Protein AF-A0A9D5IHX2-F1 (afdb_monomer_lite)

Structure (mmCIF, N/CA/C/O backbone):
data_AF-A0A9D5IHX2-F1
#
_entry.id   AF-A0A9D5IHX2-F1
#
loop_
_atom_site.group_PDB
_atom_site.id
_atom_site.type_symbol
_atom_site.label_atom_id
_atom_site.label_alt_id
_atom_site.label_comp_id
_atom_site.label_asym_id
_atom_site.label_entity_id
_atom_site.label_seq_id
_atom_site.pdbx_PDB_ins_code
_atom_site.Cartn_x
_atom_site.Cartn_y
_atom_site.Cartn_z
_atom_site.occupancy
_atom_site.B_iso_or_equiv
_atom_site.auth_seq_id
_atom_site.auth_comp_id
_atom_site.auth_asym_id
_atom_site.auth_atom_id
_atom_site.pdbx_PDB_model_num
ATOM 1 N N . MET A 1 1 ? -24.139 -4.291 -5.526 1.00 70.06 1 MET A N 1
ATOM 2 C CA . MET A 1 1 ? -23.824 -3.235 -6.514 1.00 70.06 1 MET A CA 1
ATOM 3 C C . MET A 1 1 ? -22.334 -3.301 -6.828 1.00 70.06 1 MET A C 1
ATOM 5 O O . MET A 1 1 ? -21.598 -3.744 -5.953 1.00 70.06 1 MET A O 1
ATOM 9 N N . PRO A 1 2 ? -21.877 -2.986 -8.053 1.00 77.56 2 PRO A N 1
ATOM 10 C CA . PRO A 1 2 ? -20.443 -2.896 -8.328 1.00 77.56 2 PRO A CA 1
ATOM 11 C C . PRO A 1 2 ? -19.822 -1.757 -7.509 1.00 77.56 2 PRO A C 1
ATOM 13 O O . PRO A 1 2 ? -20.421 -0.692 -7.415 1.00 77.56 2 PRO A O 1
ATOM 16 N N . HIS A 1 3 ? -18.636 -1.985 -6.944 1.00 83.31 3 HIS A N 1
ATOM 17 C CA . HIS A 1 3 ? -17.827 -0.931 -6.330 1.00 83.31 3 HIS A CA 1
ATOM 18 C C . HIS A 1 3 ? -16.896 -0.354 -7.394 1.00 83.31 3 HIS A C 1
ATOM 20 O O . HIS A 1 3 ? -16.136 -1.106 -8.025 1.00 83.31 3 HIS A O 1
ATOM 26 N N . PHE A 1 4 ? -16.979 0.952 -7.635 1.00 87.00 4 PHE A N 1
ATOM 27 C CA . PHE A 1 4 ? -16.144 1.594 -8.638 1.00 87.00 4 PHE A CA 1
ATOM 28 C C . PHE A 1 4 ? -14.791 1.999 -8.055 1.00 87.00 4 PHE A C 1
ATOM 30 O O . PHE A 1 4 ? -14.657 2.239 -6.859 1.00 87.00 4 PHE A O 1
ATOM 37 N N . VAL A 1 5 ? -13.762 2.041 -8.902 1.00 84.50 5 VAL A N 1
ATOM 38 C CA . VAL A 1 5 ? -12.429 2.523 -8.497 1.00 84.50 5 VAL A CA 1
ATOM 39 C C . VAL A 1 5 ? -12.509 3.974 -8.038 1.00 84.50 5 VAL A C 1
ATOM 41 O O . VAL A 1 5 ? -11.835 4.358 -7.094 1.00 84.50 5 VAL A O 1
ATOM 44 N N . GLU A 1 6 ? -13.345 4.749 -8.717 1.00 85.06 6 GLU A N 1
ATOM 45 C CA . GLU A 1 6 ? -13.591 6.161 -8.470 1.00 85.06 6 GLU A CA 1
ATOM 46 C C . GLU A 1 6 ? -14.235 6.417 -7.092 1.00 85.06 6 GLU A C 1
ATOM 48 O O . GLU A 1 6 ? -14.006 7.472 -6.511 1.00 85.06 6 GLU A O 1
ATOM 53 N N . ASP A 1 7 ? -14.957 5.435 -6.540 1.00 84.56 7 ASP A N 1
ATOM 54 C CA . ASP A 1 7 ? -15.587 5.520 -5.214 1.00 84.56 7 ASP A CA 1
ATOM 55 C C . ASP A 1 7 ? -14.651 5.063 -4.082 1.00 84.56 7 ASP A C 1
ATOM 57 O O . ASP A 1 7 ? -14.957 5.249 -2.911 1.00 84.56 7 ASP A O 1
ATOM 61 N N . ALA A 1 8 ? -13.517 4.430 -4.406 1.00 81.12 8 ALA A N 1
ATOM 62 C CA . ALA A 1 8 ? -12.578 3.906 -3.411 1.00 81.12 8 ALA A CA 1
ATOM 63 C C . ALA A 1 8 ? -11.624 4.979 -2.846 1.00 81.12 8 ALA A C 1
ATOM 65 O O . ALA A 1 8 ? -10.736 4.645 -2.064 1.00 81.12 8 ALA A O 1
ATOM 66 N N . GLY A 1 9 ? -11.785 6.237 -3.273 1.00 86.38 9 GLY A N 1
ATOM 67 C CA . GLY A 1 9 ? -10.918 7.363 -2.935 1.00 86.38 9 GLY A CA 1
ATOM 68 C C . GLY A 1 9 ? -9.491 7.2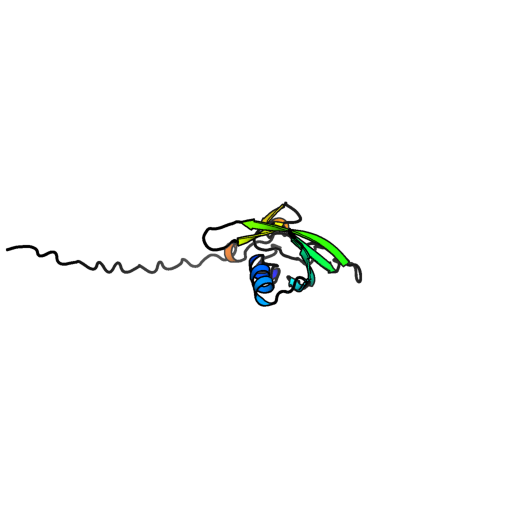30 -3.475 1.00 86.38 9 GLY A C 1
ATOM 69 O O . GLY A 1 9 ? -9.216 6.457 -4.402 1.00 86.38 9 GLY A O 1
ATOM 70 N N . ASP A 1 10 ? -8.578 8.024 -2.913 1.00 89.62 10 ASP A N 1
ATOM 71 C CA . ASP A 1 10 ? -7.197 8.084 -3.388 1.00 89.62 10 ASP A CA 1
ATOM 72 C C . ASP A 1 10 ? -6.427 6.806 -3.013 1.00 89.62 10 ASP A C 1
ATOM 74 O O . ASP A 1 10 ? -6.374 6.432 -1.839 1.00 89.62 10 ASP A O 1
ATOM 78 N N . PRO A 1 11 ? -5.811 6.103 -3.982 1.00 91.44 11 PRO A N 1
ATOM 79 C CA . PRO A 1 11 ? -5.038 4.910 -3.688 1.00 91.44 11 PRO A CA 1
ATOM 80 C C . PRO A 1 11 ? -3.633 5.240 -3.193 1.00 91.44 11 PRO A C 1
ATOM 82 O O . PRO A 1 11 ? -2.990 6.206 -3.612 1.00 91.44 11 PRO A O 1
ATOM 85 N N . LEU A 1 12 ? -3.062 4.298 -2.449 1.00 88.94 12 LEU A N 1
ATOM 86 C CA . LEU A 1 12 ? -1.644 4.289 -2.141 1.00 88.94 12 LEU A CA 1
ATOM 87 C C . LEU A 1 12 ? -0.832 3.906 -3.390 1.00 88.94 12 LEU A C 1
ATOM 89 O O . LEU A 1 12 ? -0.613 2.728 -3.698 1.00 88.94 12 LEU A O 1
ATOM 93 N N . SER A 1 13 ? -0.360 4.922 -4.106 1.00 88.88 13 SER A N 1
ATOM 94 C CA . SER A 1 13 ? 0.371 4.769 -5.367 1.00 88.88 13 SER A CA 1
ATOM 95 C C . SER A 1 13 ? 1.879 4.586 -5.141 1.00 88.88 13 SER A C 1
ATOM 97 O O . SER A 1 13 ? 2.518 5.351 -4.418 1.00 88.88 13 SER A O 1
ATOM 99 N N . ALA A 1 14 ? 2.513 3.627 -5.817 1.00 81.81 14 ALA A N 1
ATOM 100 C CA . ALA A 1 14 ? 3.959 3.386 -5.696 1.00 81.81 14 ALA A CA 1
ATOM 101 C C . ALA A 1 14 ? 4.797 4.565 -6.233 1.00 81.81 14 ALA A C 1
ATOM 103 O O . ALA A 1 14 ? 5.869 4.900 -5.710 1.00 81.81 14 ALA A O 1
ATOM 104 N N . GLY A 1 15 ? 4.277 5.251 -7.256 1.00 78.62 15 GLY A N 1
ATOM 105 C CA . GLY A 1 15 ? 4.861 6.484 -7.785 1.00 78.62 15 GLY A CA 1
ATOM 106 C C . GLY A 1 15 ? 4.825 7.657 -6.796 1.00 78.62 15 GLY A C 1
ATOM 107 O O . GLY A 1 15 ? 5.740 8.481 -6.801 1.00 78.62 15 GLY A O 1
ATOM 108 N N . TRP A 1 16 ? 3.823 7.717 -5.914 1.00 81.38 16 TRP A N 1
ATOM 109 C CA . TRP A 1 16 ? 3.716 8.752 -4.879 1.00 81.38 16 TRP A CA 1
ATOM 110 C C . TRP A 1 16 ? 4.833 8.613 -3.836 1.00 81.38 16 TRP A C 1
ATOM 112 O O . TRP A 1 16 ? 5.539 9.588 -3.563 1.00 81.38 16 TRP A O 1
ATOM 122 N N . LEU A 1 17 ? 5.095 7.388 -3.359 1.00 72.38 17 LEU A N 1
ATOM 123 C CA . LEU A 1 17 ? 6.147 7.135 -2.366 1.00 72.38 17 LEU A CA 1
ATOM 124 C C . LEU A 1 17 ? 7.520 7.540 -2.924 1.00 72.38 17 LEU A C 1
ATOM 126 O O . LEU A 1 17 ? 8.337 8.154 -2.239 1.00 72.38 17 LEU A O 1
ATOM 130 N N . SER A 1 18 ? 7.740 7.266 -4.213 1.00 67.75 18 SER A N 1
ATOM 131 C CA . SER A 1 18 ? 8.966 7.645 -4.919 1.00 67.75 18 SER A CA 1
ATOM 132 C C . SER A 1 18 ? 9.223 9.152 -4.899 1.00 67.75 18 SER A C 1
ATOM 134 O O . SER A 1 18 ? 10.364 9.562 -4.713 1.00 67.75 18 SER A O 1
ATOM 136 N N . ARG A 1 19 ? 8.181 9.979 -5.061 1.00 68.25 19 ARG A N 1
ATOM 137 C CA . ARG A 1 19 ? 8.312 11.444 -5.029 1.00 68.25 19 ARG A CA 1
ATOM 138 C C . ARG A 1 19 ? 8.560 11.959 -3.612 1.00 68.25 19 ARG A C 1
ATOM 140 O O . ARG A 1 19 ? 9.392 12.842 -3.431 1.00 68.25 19 ARG A O 1
ATOM 147 N N . ARG A 1 20 ? 7.879 11.396 -2.607 1.00 68.56 20 ARG A N 1
ATOM 148 C CA . ARG A 1 20 ? 7.996 11.846 -1.208 1.00 68.56 20 ARG A CA 1
ATOM 149 C C . ARG A 1 20 ? 9.356 11.530 -0.590 1.00 68.56 20 ARG A C 1
ATOM 151 O O . ARG A 1 20 ? 9.946 12.414 0.029 1.00 68.56 20 ARG A O 1
ATOM 158 N N . ILE A 1 21 ? 9.876 10.318 -0.798 1.00 68.62 21 ILE A N 1
ATOM 159 C CA . ILE A 1 21 ? 11.202 9.928 -0.287 1.00 68.62 21 ILE A CA 1
ATOM 160 C C . ILE A 1 21 ? 12.285 10.825 -0.891 1.00 68.62 21 ILE A C 1
ATOM 162 O O . ILE A 1 21 ? 13.118 11.358 -0.164 1.00 68.62 21 ILE A O 1
ATOM 166 N N . SER A 1 22 ? 12.249 11.029 -2.212 1.00 62.91 22 SER A N 1
ATOM 167 C CA . SER A 1 22 ? 13.264 11.817 -2.917 1.00 62.91 22 SER A CA 1
ATOM 168 C C . SER A 1 22 ? 13.236 13.309 -2.584 1.00 62.91 22 SER A C 1
ATOM 170 O O . SER A 1 22 ? 14.255 13.968 -2.757 1.00 62.91 22 SER A O 1
ATOM 172 N N . PHE A 1 23 ? 12.100 13.848 -2.131 1.00 59.34 23 PHE A N 1
ATOM 173 C CA . PHE A 1 23 ? 11.953 15.287 -1.908 1.00 59.34 23 PHE A CA 1
ATOM 174 C C . PHE A 1 23 ? 12.085 15.705 -0.436 1.00 59.34 23 PHE A C 1
ATOM 176 O O . PHE A 1 23 ? 12.588 16.788 -0.161 1.00 59.34 23 PHE A O 1
ATOM 183 N N . ILE A 1 24 ? 11.654 14.868 0.517 1.00 67.31 24 ILE A N 1
ATOM 184 C CA . ILE A 1 24 ? 11.531 15.265 1.936 1.00 67.31 24 ILE A CA 1
ATOM 185 C C . ILE A 1 24 ? 12.434 14.421 2.855 1.00 67.31 24 ILE A C 1
ATOM 187 O O . ILE A 1 24 ? 12.500 14.688 4.050 1.00 67.31 24 ILE A O 1
ATOM 191 N N . TRP A 1 25 ? 13.137 13.405 2.330 1.00 73.69 25 TRP A N 1
ATOM 192 C CA . TRP A 1 25 ? 14.001 12.502 3.115 1.00 73.69 25 TRP A CA 1
ATOM 193 C C . TRP A 1 25 ? 13.297 11.871 4.333 1.00 73.69 25 TRP A C 1
ATOM 195 O O . TRP A 1 25 ? 13.927 11.536 5.335 1.00 73.69 25 TRP A O 1
ATOM 205 N N . ARG A 1 26 ? 11.968 11.718 4.269 1.00 79.50 26 ARG A N 1
ATOM 206 C CA . ARG A 1 26 ? 11.171 11.106 5.336 1.00 79.50 26 ARG A CA 1
ATOM 207 C C . ARG A 1 26 ? 11.025 9.611 5.102 1.00 79.50 26 ARG A C 1
ATOM 209 O O . ARG A 1 26 ? 10.584 9.185 4.036 1.00 79.50 26 ARG A O 1
ATOM 216 N N . ASN A 1 27 ? 11.319 8.844 6.146 1.00 87.38 27 ASN A N 1
ATOM 217 C CA . ASN A 1 27 ? 11.151 7.392 6.170 1.00 87.38 27 ASN A CA 1
ATOM 218 C C . ASN A 1 27 ? 9.864 6.965 6.886 1.00 87.38 27 ASN A C 1
ATOM 220 O O . ASN A 1 27 ? 9.654 5.777 7.083 1.00 87.38 27 ASN A O 1
ATOM 224 N N . ASN A 1 28 ? 9.014 7.900 7.301 1.00 91.44 28 ASN A N 1
ATOM 225 C CA . ASN A 1 28 ? 7.699 7.627 7.868 1.00 91.44 28 ASN A CA 1
ATOM 226 C C . ASN A 1 28 ? 6.755 8.812 7.631 1.00 91.44 28 ASN A C 1
ATOM 228 O O . ASN A 1 28 ? 7.184 9.897 7.218 1.00 91.44 28 ASN A O 1
ATOM 232 N N . GLY A 1 29 ? 5.471 8.590 7.879 1.00 91.12 29 GLY A N 1
ATOM 233 C CA . GLY A 1 29 ? 4.453 9.625 7.853 1.00 91.12 29 GLY A CA 1
ATOM 234 C C . GLY A 1 29 ? 3.053 9.046 7.966 1.00 91.12 29 GLY A C 1
ATOM 235 O O . GLY A 1 29 ? 2.874 7.852 8.172 1.00 91.12 29 GLY A O 1
ATOM 236 N N . ILE A 1 30 ? 2.068 9.915 7.785 1.00 91.31 30 ILE A N 1
ATOM 237 C CA . ILE A 1 30 ? 0.655 9.557 7.683 1.00 91.31 30 ILE A CA 1
ATOM 238 C C . ILE A 1 30 ? 0.204 9.937 6.271 1.00 91.31 30 ILE A C 1
ATOM 240 O O . ILE A 1 30 ? 0.691 10.925 5.709 1.00 91.31 30 ILE A O 1
ATOM 244 N N . GLU A 1 31 ? -0.641 9.115 5.660 1.00 90.00 31 GLU A N 1
ATOM 245 C CA . GLU A 1 31 ? -1.273 9.413 4.377 1.00 90.00 31 GLU A CA 1
ATOM 246 C C . GLU A 1 31 ? -2.725 8.948 4.370 1.00 90.00 31 GLU A C 1
ATOM 248 O O . GLU A 1 31 ? -3.028 7.858 4.849 1.00 90.00 31 GLU A O 1
ATOM 253 N N . ALA A 1 32 ? -3.606 9.759 3.788 1.00 89.75 32 ALA A N 1
ATOM 254 C CA . ALA A 1 32 ? -4.973 9.351 3.513 1.00 89.75 32 ALA A CA 1
ATOM 255 C C . ALA A 1 32 ? -4.998 8.342 2.353 1.00 89.75 32 ALA A C 1
ATOM 257 O O . ALA A 1 32 ? -4.448 8.604 1.281 1.00 89.75 32 ALA A O 1
ATOM 258 N N . VAL A 1 33 ? -5.629 7.188 2.564 1.00 88.94 33 VAL A N 1
ATOM 259 C CA . VAL A 1 33 ? -5.876 6.186 1.524 1.00 88.94 33 VAL A CA 1
ATOM 260 C C . VAL A 1 33 ? -7.347 5.803 1.561 1.00 88.94 33 VAL A C 1
ATOM 262 O O . VAL A 1 33 ? -7.814 5.184 2.517 1.00 88.94 33 VAL A O 1
ATOM 265 N N . GLY A 1 34 ? -8.084 6.164 0.514 1.00 87.44 34 GLY A N 1
ATOM 266 C CA . GLY A 1 34 ? -9.541 6.164 0.577 1.00 87.44 34 GLY A CA 1
ATOM 267 C C . GLY A 1 34 ? -10.038 7.223 1.564 1.00 87.44 34 GLY A C 1
ATOM 268 O O . GLY A 1 34 ? -9.710 8.399 1.423 1.00 87.44 34 GLY A O 1
ATOM 269 N N . GLU A 1 35 ? -10.809 6.794 2.560 1.00 85.81 35 GLU A N 1
ATOM 270 C CA . GLU A 1 35 ? -11.333 7.647 3.642 1.00 85.81 35 GLU A CA 1
ATOM 271 C C . GLU A 1 35 ? -10.534 7.513 4.951 1.00 85.81 35 GLU A C 1
ATOM 273 O O . GLU A 1 35 ? -10.837 8.181 5.934 1.00 85.81 35 GLU A O 1
ATOM 278 N N . GLU A 1 36 ? -9.511 6.657 4.968 1.00 87.44 36 GLU A N 1
ATOM 279 C CA . GLU A 1 36 ? -8.781 6.284 6.179 1.00 87.44 36 GLU A CA 1
ATOM 280 C C . GLU A 1 36 ? -7.382 6.897 6.205 1.00 87.44 36 GLU A C 1
ATOM 282 O O . GLU A 1 36 ? -6.684 6.956 5.188 1.00 87.44 36 GLU A O 1
ATOM 287 N N . GLU A 1 37 ? -6.932 7.294 7.394 1.00 90.19 37 GLU A N 1
ATOM 288 C CA . GLU A 1 37 ? -5.546 7.691 7.616 1.00 90.19 37 GLU A CA 1
ATOM 289 C C . GLU A 1 37 ? -4.681 6.470 7.919 1.00 90.19 37 GLU A C 1
ATOM 291 O O . GLU A 1 37 ? -4.950 5.668 8.815 1.00 90.19 37 GLU A O 1
ATOM 296 N N . VAL A 1 38 ? -3.601 6.348 7.159 1.00 91.12 38 VAL A N 1
ATOM 297 C CA . VAL A 1 38 ? -2.673 5.235 7.245 1.00 91.12 38 VAL A CA 1
ATOM 298 C C . VAL A 1 38 ? -1.309 5.763 7.658 1.00 91.12 38 VAL A C 1
ATOM 300 O O . VAL A 1 38 ? -0.662 6.512 6.921 1.00 91.12 38 VAL A O 1
ATOM 303 N N . GLU A 1 39 ? -0.839 5.341 8.828 1.00 94.38 39 GLU A N 1
ATOM 304 C CA . GLU A 1 39 ? 0.545 5.558 9.225 1.00 94.38 39 GLU A CA 1
ATOM 305 C C . GLU A 1 39 ? 1.438 4.570 8.476 1.00 94.38 39 GLU A C 1
ATOM 307 O O . GLU A 1 39 ? 1.146 3.376 8.345 1.00 94.38 39 GLU A O 1
ATOM 312 N N . TRP A 1 40 ? 2.557 5.066 7.971 1.00 94.31 40 TRP A N 1
ATOM 313 C CA . TRP A 1 40 ? 3.505 4.267 7.230 1.00 94.31 40 TRP A CA 1
ATOM 314 C C . TRP A 1 40 ? 4.935 4.531 7.673 1.00 94.31 40 TRP A C 1
ATOM 316 O O . TRP A 1 40 ? 5.315 5.627 8.076 1.00 94.31 40 TRP A O 1
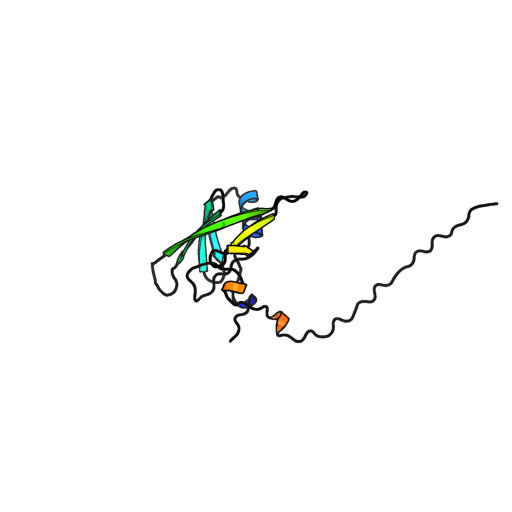ATOM 326 N N . THR A 1 41 ? 5.763 3.498 7.566 1.00 94.19 41 THR A N 1
ATOM 327 C CA . THR A 1 41 ? 7.208 3.571 7.774 1.00 94.19 41 THR A CA 1
ATOM 328 C C . THR A 1 41 ? 7.904 2.788 6.673 1.00 94.19 41 THR A C 1
ATOM 330 O O . THR A 1 41 ? 7.621 1.611 6.446 1.00 94.19 41 THR A O 1
ATOM 333 N N . LEU A 1 42 ? 8.813 3.447 5.969 1.00 90.94 42 LEU A N 1
ATOM 334 C CA . LEU A 1 42 ? 9.654 2.864 4.943 1.00 90.94 42 LEU A CA 1
ATOM 335 C C . LEU A 1 42 ? 10.620 1.852 5.566 1.00 90.94 42 LEU A C 1
ATOM 337 O O . LEU A 1 42 ? 11.294 2.128 6.556 1.00 90.94 42 LEU A O 1
ATOM 341 N N . LEU A 1 43 ? 10.695 0.683 4.946 1.00 90.44 43 LEU A N 1
ATOM 342 C CA . LEU A 1 43 ? 11.651 -0.372 5.246 1.00 90.44 43 LEU A CA 1
ATOM 343 C C . LEU A 1 43 ? 12.574 -0.561 4.037 1.00 90.44 43 LEU A C 1
ATOM 345 O O . LEU A 1 43 ? 12.297 -0.061 2.948 1.00 90.44 43 LEU A O 1
ATOM 349 N N . GLU A 1 44 ? 13.634 -1.351 4.198 1.00 86.94 44 GLU A N 1
ATOM 350 C CA . GLU A 1 44 ? 14.585 -1.646 3.116 1.00 86.94 44 GLU A CA 1
ATOM 351 C C . GLU A 1 44 ? 13.896 -2.184 1.845 1.00 86.94 44 GLU A C 1
ATOM 353 O O . GLU A 1 44 ? 14.161 -1.721 0.739 1.00 86.94 44 GLU A O 1
ATOM 358 N N . ASN A 1 45 ? 12.953 -3.119 2.012 1.00 88.81 45 ASN A N 1
ATOM 359 C CA . ASN A 1 45 ? 12.303 -3.845 0.912 1.00 88.81 45 ASN A CA 1
ATOM 360 C C . ASN A 1 45 ? 10.784 -3.631 0.850 1.00 88.81 45 ASN A C 1
ATOM 362 O O . ASN A 1 45 ? 10.040 -4.449 0.299 1.00 88.81 45 ASN A O 1
ATOM 366 N N . GLY A 1 46 ? 10.282 -2.559 1.459 1.00 91.69 46 GLY A N 1
ATOM 367 C CA . GLY A 1 46 ? 8.846 -2.378 1.584 1.00 91.69 46 GLY A CA 1
ATOM 368 C C . GLY A 1 46 ? 8.445 -1.230 2.478 1.00 91.69 46 GLY A C 1
ATOM 369 O O . GLY A 1 46 ? 9.215 -0.316 2.744 1.00 91.69 46 GLY A O 1
ATOM 370 N N . MET A 1 47 ? 7.214 -1.305 2.950 1.00 93.19 47 MET A N 1
ATOM 371 C CA . MET A 1 47 ? 6.633 -0.322 3.839 1.00 93.19 47 MET A CA 1
ATOM 372 C C . MET A 1 47 ? 5.826 -1.041 4.907 1.00 93.19 47 MET A C 1
ATOM 374 O O . MET A 1 47 ? 5.025 -1.925 4.599 1.00 93.19 47 MET A O 1
ATOM 378 N N . ARG A 1 48 ? 6.056 -0.684 6.164 1.00 95.69 48 ARG A N 1
ATOM 379 C CA . ARG A 1 48 ? 5.164 -1.034 7.261 1.00 95.69 48 ARG A CA 1
ATOM 380 C C . ARG A 1 48 ? 3.993 -0.070 7.238 1.00 95.69 48 ARG A C 1
ATOM 382 O O . ARG A 1 48 ? 4.206 1.127 7.087 1.00 95.69 48 ARG A O 1
ATOM 389 N N . VAL A 1 49 ? 2.800 -0.613 7.381 1.00 95.44 49 VAL A N 1
ATOM 390 C CA . VAL A 1 49 ? 1.546 0.120 7.441 1.00 95.44 49 VAL A CA 1
ATOM 391 C C . VAL A 1 49 ? 0.880 -0.180 8.771 1.00 95.44 49 VAL A C 1
ATOM 393 O O . VAL A 1 49 ? 0.809 -1.351 9.152 1.00 95.44 49 VAL A O 1
ATOM 396 N N . THR A 1 50 ? 0.392 0.867 9.425 1.00 95.00 50 THR A N 1
ATOM 397 C CA . THR A 1 50 ? -0.461 0.820 10.609 1.00 95.00 50 THR A CA 1
ATOM 398 C C . THR A 1 50 ? -1.724 1.618 10.308 1.00 95.00 50 THR A C 1
ATOM 400 O O . THR A 1 50 ? -1.651 2.758 9.855 1.00 95.00 50 THR A O 1
ATOM 403 N N . GLN A 1 51 ? -2.885 1.014 10.526 1.00 92.06 51 GLN A N 1
ATOM 404 C CA . GLN A 1 51 ? -4.184 1.644 10.287 1.00 92.06 51 GLN A CA 1
ATOM 405 C C . GLN A 1 51 ? -5.213 1.143 11.306 1.00 92.06 51 GLN A C 1
ATOM 407 O O . GLN A 1 51 ? -5.010 0.061 11.869 1.00 92.06 51 GLN A O 1
ATOM 412 N N . PRO A 1 52 ? -6.317 1.871 11.533 1.00 88.94 52 PRO A N 1
ATOM 413 C CA . PRO A 1 52 ? -7.438 1.366 12.314 1.00 88.94 52 PRO A CA 1
ATOM 414 C C . PRO A 1 52 ? -7.966 0.039 11.758 1.00 88.94 52 PRO A C 1
ATOM 416 O O . PRO A 1 52 ? -7.973 -0.197 10.546 1.00 88.94 52 PRO A O 1
ATOM 419 N N . GLN A 1 53 ? -8.393 -0.841 12.658 1.00 88.19 53 GLN A N 1
ATOM 420 C CA . GLN A 1 53 ? -9.093 -2.061 12.290 1.00 88.19 53 GLN A CA 1
ATOM 421 C C . GLN A 1 53 ? -10.554 -1.741 11.973 1.00 88.19 53 GLN A C 1
ATOM 423 O O . GLN A 1 53 ? -11.246 -1.069 12.742 1.00 88.19 53 GLN A O 1
ATOM 428 N N . PHE A 1 54 ? -11.045 -2.259 10.854 1.00 83.81 54 PHE A N 1
ATOM 429 C CA . PHE A 1 54 ? -12.427 -2.096 10.453 1.00 83.81 54 PHE A CA 1
ATOM 430 C C . PHE A 1 54 ? -13.374 -2.705 11.492 1.00 83.81 54 PHE A C 1
ATOM 432 O O . PHE A 1 54 ? -13.192 -3.823 11.979 1.00 83.81 54 PHE A O 1
ATOM 439 N N . GLY A 1 55 ? -14.415 -1.945 11.835 1.00 82.62 55 GLY A N 1
ATOM 440 C CA . GLY A 1 55 ? -15.451 -2.373 12.771 1.00 82.62 55 GLY A CA 1
ATOM 441 C C . GLY A 1 55 ? -14.992 -2.506 14.227 1.00 82.62 55 GLY A C 1
ATOM 442 O O . GLY A 1 55 ? -15.786 -2.953 15.054 1.00 82.62 55 GLY A O 1
ATOM 443 N N . GLN A 1 56 ? -13.751 -2.130 14.566 1.00 82.62 56 GLN A N 1
ATOM 444 C CA . GLN A 1 56 ? -13.219 -2.228 15.927 1.00 82.62 56 GLN A CA 1
ATOM 445 C C . GLN A 1 56 ? -12.534 -0.930 16.358 1.00 82.62 56 GLN A C 1
ATOM 447 O O . GLN A 1 56 ? -11.366 -0.676 16.070 1.00 82.62 56 GLN A O 1
ATOM 452 N N . THR A 1 57 ? -13.266 -0.104 17.106 1.00 84.06 57 THR A N 1
ATOM 453 C CA . THR A 1 57 ? -12.749 1.161 17.637 1.00 84.06 57 THR A CA 1
ATOM 454 C C . THR A 1 57 ? -11.553 0.924 18.561 1.00 84.06 57 THR A C 1
ATOM 456 O O . THR A 1 57 ? -11.639 0.165 19.525 1.00 84.06 57 THR A O 1
ATOM 459 N N . GLY A 1 58 ? -10.439 1.604 18.282 1.00 84.50 58 GLY A N 1
ATOM 460 C CA . GLY A 1 58 ? -9.232 1.575 19.112 1.00 84.50 58 GLY A CA 1
ATOM 461 C C . GLY A 1 58 ? -8.288 0.397 18.857 1.00 84.50 58 GLY A C 1
ATOM 462 O O . GLY A 1 58 ? -7.198 0.386 19.425 1.00 84.50 58 GLY A O 1
ATOM 463 N N . GLN A 1 59 ? -8.651 -0.562 17.996 1.00 90.38 59 GLN A N 1
ATOM 464 C CA . GLN A 1 59 ? -7.699 -1.563 17.510 1.00 90.38 59 GLN A CA 1
ATOM 465 C C . GLN A 1 59 ? -7.034 -1.086 16.223 1.00 90.38 59 GLN A C 1
ATOM 467 O O . GLN A 1 59 ? -7.665 -0.461 15.372 1.00 90.38 59 GLN A O 1
ATOM 472 N N . VAL A 1 60 ? -5.743 -1.386 16.089 1.00 92.62 60 VAL A N 1
ATOM 473 C CA . VAL A 1 60 ? -4.957 -1.087 14.891 1.00 92.62 60 VAL A CA 1
ATOM 474 C C . VAL A 1 60 ? -4.406 -2.373 14.300 1.00 92.62 60 VAL A C 1
ATOM 476 O O . VAL A 1 60 ? -3.969 -3.273 15.018 1.00 92.62 60 VAL A O 1
ATOM 479 N N . VAL A 1 61 ? -4.385 -2.444 12.974 1.00 93.44 61 VAL A N 1
ATOM 480 C CA . VAL A 1 61 ? -3.764 -3.537 12.234 1.00 93.44 61 VAL A CA 1
ATOM 481 C C . VAL A 1 61 ? -2.452 -3.045 11.653 1.00 93.44 61 VAL A C 1
ATOM 483 O O . VAL A 1 61 ? -2.398 -2.038 10.949 1.00 93.44 61 VAL A O 1
ATOM 486 N N . GLN A 1 62 ? -1.390 -3.801 11.928 1.00 95.56 62 GLN A N 1
ATOM 487 C CA . GLN A 1 62 ? -0.061 -3.543 11.395 1.00 95.56 62 GLN A CA 1
ATOM 488 C C . GLN A 1 62 ? 0.369 -4.662 10.446 1.00 95.56 62 GLN A C 1
ATOM 490 O O . GLN A 1 62 ? 0.295 -5.846 10.777 1.00 95.56 62 GLN A O 1
ATOM 495 N N . TYR A 1 63 ? 0.860 -4.302 9.263 1.00 95.31 63 TYR A N 1
ATOM 496 C CA . TYR A 1 63 ? 1.363 -5.263 8.281 1.00 95.31 63 TYR A CA 1
ATOM 497 C C . TYR A 1 63 ? 2.425 -4.642 7.373 1.00 95.31 63 TYR A C 1
ATOM 499 O O . TYR A 1 63 ? 2.709 -3.450 7.429 1.00 95.31 63 TYR A O 1
ATOM 507 N N . THR A 1 64 ? 3.087 -5.474 6.568 1.00 95.31 64 THR A N 1
ATOM 508 C CA . THR A 1 64 ? 4.129 -5.026 5.636 1.00 95.31 64 THR A CA 1
ATOM 509 C C . THR A 1 64 ? 3.687 -5.224 4.196 1.00 95.31 64 THR A C 1
ATOM 511 O O . THR A 1 64 ? 3.177 -6.280 3.824 1.00 95.31 64 THR A O 1
ATOM 514 N N . ILE A 1 65 ? 3.929 -4.207 3.380 1.00 95.25 65 ILE A N 1
ATOM 515 C CA . ILE A 1 65 ? 3.726 -4.212 1.938 1.00 95.25 65 ILE A CA 1
ATOM 516 C C . ILE A 1 65 ? 5.103 -4.283 1.292 1.00 95.25 65 ILE A C 1
ATOM 518 O O . ILE A 1 65 ? 5.935 -3.399 1.488 1.00 95.25 65 ILE A O 1
ATOM 522 N N . GLN A 1 66 ? 5.361 -5.344 0.530 1.00 94.69 66 GLN A N 1
ATOM 523 C CA . GLN A 1 66 ? 6.628 -5.472 -0.186 1.00 94.69 66 GLN A CA 1
ATOM 524 C C . GLN A 1 66 ? 6.674 -4.496 -1.362 1.00 94.69 66 GLN A C 1
ATOM 526 O O . GLN A 1 66 ? 5.705 -4.349 -2.114 1.00 94.69 66 GLN A O 1
ATOM 531 N N . MET A 1 67 ? 7.835 -3.878 -1.545 1.00 91.12 67 MET A N 1
ATOM 532 C CA . MET A 1 67 ? 8.127 -2.981 -2.651 1.00 91.12 67 MET A CA 1
ATOM 533 C C . MET A 1 67 ? 9.110 -3.654 -3.603 1.00 91.12 67 MET A C 1
ATOM 535 O O . MET A 1 67 ? 10.048 -4.327 -3.186 1.00 91.12 67 MET A O 1
ATOM 539 N N . MET A 1 68 ? 8.893 -3.479 -4.900 1.00 88.56 68 MET A N 1
ATOM 540 C CA . MET A 1 68 ? 9.753 -4.004 -5.951 1.00 88.56 68 MET A CA 1
ATOM 541 C C . MET A 1 68 ? 10.271 -2.868 -6.811 1.00 88.56 68 MET A C 1
ATOM 543 O O . MET A 1 68 ? 9.511 -2.015 -7.267 1.00 88.56 68 MET A O 1
ATOM 547 N N . LEU A 1 69 ? 11.568 -2.905 -7.082 1.00 83.19 69 LEU A N 1
ATOM 548 C CA . LEU A 1 69 ? 12.234 -1.993 -7.997 1.00 83.19 69 LEU A CA 1
ATOM 549 C C . LEU A 1 69 ? 12.405 -2.690 -9.341 1.00 83.19 69 LEU A C 1
ATOM 551 O O . LEU A 1 69 ? 13.050 -3.733 -9.428 1.00 83.19 69 LEU A O 1
ATOM 555 N N . THR A 1 70 ? 11.847 -2.108 -10.399 1.00 79.19 70 THR A N 1
ATOM 556 C CA . THR A 1 70 ? 12.198 -2.502 -11.766 1.00 79.19 70 THR A CA 1
ATOM 557 C C . THR A 1 70 ? 13.243 -1.516 -12.267 1.00 79.19 70 THR A C 1
ATOM 559 O O . THR A 1 70 ? 12.934 -0.345 -12.478 1.00 79.19 70 THR A O 1
ATOM 562 N N . LYS A 1 71 ? 14.493 -1.968 -12.431 1.00 69.81 71 LYS A N 1
ATOM 563 C CA . LYS A 1 71 ? 15.543 -1.146 -13.048 1.00 69.81 71 LYS A CA 1
ATOM 564 C C . LYS A 1 71 ? 15.171 -0.902 -14.513 1.00 69.81 71 LYS A C 1
ATOM 566 O O . LYS A 1 71 ? 15.080 -1.858 -15.277 1.00 69.81 71 LYS A O 1
ATOM 571 N N . MET A 1 72 ? 14.973 0.358 -14.896 1.00 66.56 72 MET A N 1
ATOM 572 C CA . MET A 1 72 ? 14.850 0.767 -16.297 1.00 66.56 72 MET A CA 1
ATOM 573 C C . MET A 1 72 ? 16.008 1.704 -16.672 1.00 66.56 72 MET A C 1
ATOM 575 O O . MET A 1 72 ? 16.534 2.388 -15.789 1.00 66.56 72 MET A O 1
ATOM 579 N N . PRO A 1 73 ? 16.396 1.777 -17.961 1.00 68.44 73 PRO A N 1
ATOM 580 C CA . PRO A 1 73 ? 17.517 2.606 -18.418 1.00 68.44 73 PRO A CA 1
ATOM 581 C C . PRO A 1 73 ? 17.398 4.107 -18.097 1.00 68.44 73 PRO A C 1
ATOM 583 O O . PRO A 1 73 ? 18.406 4.800 -18.089 1.00 68.44 73 PRO A O 1
ATOM 586 N N . GLN A 1 74 ? 16.187 4.612 -17.833 1.00 66.69 74 GLN A N 1
ATOM 587 C CA . GLN A 1 74 ? 15.894 6.040 -17.625 1.00 66.69 74 GLN A CA 1
ATOM 588 C C . GLN A 1 74 ? 15.455 6.370 -16.182 1.00 66.69 74 GLN A C 1
ATOM 590 O O . GLN A 1 74 ? 14.903 7.436 -15.931 1.00 66.69 74 GLN A O 1
ATOM 595 N N . GLY A 1 75 ? 15.699 5.464 -15.227 1.00 61.03 75 GLY A N 1
ATOM 596 C CA . GLY A 1 75 ? 15.247 5.581 -13.835 1.00 61.03 75 GLY A CA 1
ATOM 597 C C . GLY A 1 75 ? 14.312 4.434 -13.452 1.00 61.03 75 GLY A C 1
ATOM 598 O O . GLY A 1 75 ? 13.511 3.980 -14.260 1.00 61.03 75 GLY A O 1
ATOM 599 N N . GLY A 1 76 ? 14.458 3.889 -12.242 1.00 69.00 76 GLY A N 1
ATOM 600 C CA . GLY A 1 76 ? 13.690 2.716 -11.818 1.00 69.00 76 GLY A CA 1
ATOM 601 C C . GLY A 1 76 ? 12.240 3.047 -11.460 1.00 69.00 76 GLY A C 1
ATOM 602 O O . GLY A 1 76 ? 11.990 3.978 -10.698 1.00 69.00 76 GLY A O 1
ATOM 603 N N . GLU A 1 77 ? 11.294 2.242 -11.943 1.00 72.88 77 GLU A N 1
ATOM 604 C CA . GLU A 1 77 ? 9.901 2.291 -11.489 1.00 72.88 77 GLU A CA 1
ATOM 605 C C . GLU A 1 77 ? 9.721 1.421 -10.241 1.00 72.88 77 GLU A C 1
ATOM 607 O O . GLU A 1 77 ? 10.195 0.276 -10.178 1.00 72.88 77 GLU A O 1
ATOM 612 N N . ARG A 1 78 ? 9.022 1.965 -9.241 1.00 82.94 78 ARG A N 1
ATOM 613 C CA . ARG A 1 78 ? 8.648 1.240 -8.025 1.00 82.94 78 ARG A CA 1
ATOM 614 C C . ARG A 1 78 ? 7.258 0.647 -8.183 1.00 82.94 78 ARG A C 1
ATOM 616 O O . ARG A 1 78 ? 6.359 1.292 -8.707 1.00 82.94 78 ARG A O 1
ATOM 623 N N . TRP A 1 79 ? 7.096 -0.570 -7.687 1.00 90.19 79 TRP A N 1
ATOM 624 C CA . TRP A 1 79 ? 5.841 -1.305 -7.694 1.00 90.19 79 TRP A CA 1
ATOM 625 C C . TRP A 1 79 ? 5.564 -1.878 -6.314 1.00 90.19 79 TRP A C 1
ATOM 627 O O . TRP A 1 79 ? 6.486 -2.295 -5.613 1.00 90.19 79 TRP A O 1
ATOM 637 N N . TRP A 1 80 ? 4.295 -2.006 -5.964 1.00 93.12 80 TRP A N 1
ATOM 638 C CA . TRP A 1 80 ? 3.876 -2.789 -4.813 1.00 93.12 80 TRP A CA 1
ATOM 639 C C . TRP A 1 80 ? 3.701 -4.256 -5.186 1.00 93.12 80 TRP A C 1
ATOM 641 O O . TRP A 1 80 ? 3.290 -4.591 -6.301 1.00 93.12 80 TRP A O 1
ATOM 651 N N . LYS A 1 81 ? 3.934 -5.150 -4.226 1.00 96.06 81 LYS A N 1
ATOM 652 C CA . LYS A 1 81 ? 3.264 -6.451 -4.220 1.00 96.06 81 LYS A CA 1
ATOM 653 C C . LYS A 1 81 ? 2.002 -6.341 -3.390 1.00 96.06 81 LYS A C 1
ATOM 655 O O . LYS A 1 81 ? 2.049 -5.965 -2.222 1.00 96.06 81 LYS A O 1
ATOM 660 N N . CYS A 1 82 ? 0.879 -6.717 -3.985 1.00 95.12 82 CYS A N 1
ATOM 661 C CA . CYS A 1 82 ? -0.376 -6.794 -3.257 1.00 95.12 82 CYS A CA 1
ATOM 662 C C . CYS A 1 82 ? -0.233 -7.757 -2.064 1.00 95.12 82 CYS A C 1
ATOM 664 O O . CYS A 1 82 ? 0.142 -8.909 -2.280 1.00 95.12 82 CYS A O 1
ATOM 666 N N . PRO A 1 83 ? -0.574 -7.353 -0.830 1.00 94.75 83 PRO A N 1
ATOM 667 C CA . PRO A 1 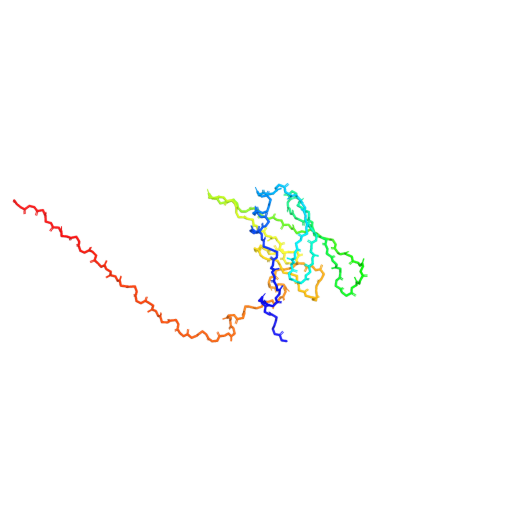83 ? -0.421 -8.223 0.339 1.00 94.75 83 PRO A CA 1
ATOM 668 C C . PRO A 1 83 ? -1.435 -9.379 0.365 1.00 94.75 83 PRO A C 1
ATOM 670 O O . PRO A 1 83 ? -1.286 -10.2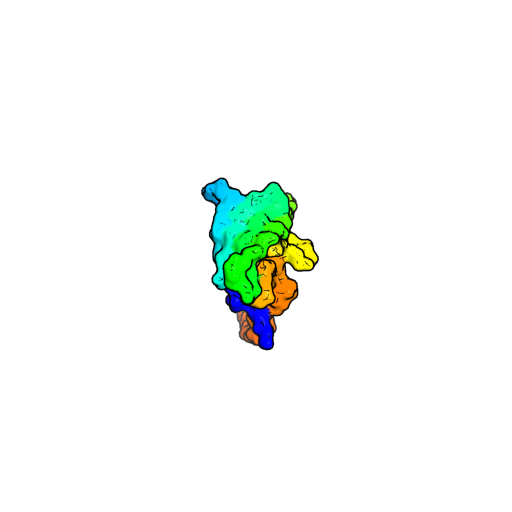96 1.162 1.00 94.75 83 PRO A O 1
ATOM 673 N N . VAL A 1 84 ? -2.449 -9.357 -0.511 1.00 94.62 84 VAL A N 1
ATOM 674 C CA . VAL A 1 84 ? -3.476 -10.408 -0.610 1.00 94.62 84 VAL A CA 1
ATOM 675 C C . VAL A 1 84 ? -3.135 -11.447 -1.680 1.00 94.62 84 VAL A C 1
ATOM 677 O O . VAL A 1 84 ? -3.216 -12.639 -1.423 1.00 94.62 84 VAL A O 1
ATOM 680 N N . CYS A 1 85 ? -2.771 -11.017 -2.893 1.00 95.25 85 CYS A N 1
ATOM 681 C CA . CYS A 1 85 ? -2.545 -11.926 -4.029 1.00 95.25 85 CYS A CA 1
ATOM 682 C C . CYS A 1 85 ? -1.105 -11.931 -4.553 1.00 95.25 85 CYS A C 1
ATOM 684 O O . CYS A 1 85 ? -0.840 -12.507 -5.606 1.00 95.25 85 CYS A O 1
ATOM 686 N N . SER A 1 86 ? -0.201 -11.197 -3.900 1.00 95.38 86 SER A N 1
ATOM 687 C CA . SER A 1 86 ? 1.215 -11.033 -4.267 1.00 95.38 86 SER A CA 1
ATOM 688 C C . SER A 1 86 ? 1.482 -10.481 -5.673 1.00 95.38 86 SER A C 1
ATOM 690 O O . SER A 1 86 ? 2.637 -10.352 -6.076 1.00 95.38 86 SER A O 1
ATOM 692 N N . SER A 1 87 ? 0.438 -10.100 -6.415 1.00 94.50 87 SER A N 1
ATOM 693 C CA . SER A 1 87 ? 0.570 -9.525 -7.751 1.00 94.50 87 SER A CA 1
ATOM 694 C C . SER A 1 87 ? 1.286 -8.180 -7.698 1.00 94.50 87 SER A C 1
ATOM 696 O O . SER A 1 87 ? 1.050 -7.376 -6.794 1.00 94.50 87 SER A O 1
ATOM 698 N N . ARG A 1 88 ? 2.114 -7.920 -8.713 1.00 94.50 88 ARG A N 1
ATOM 699 C CA . ARG A 1 88 ? 2.749 -6.620 -8.934 1.00 94.50 88 ARG A CA 1
ATOM 700 C C . ARG A 1 88 ? 1.712 -5.586 -9.362 1.00 94.50 88 ARG A C 1
ATOM 702 O O . ARG A 1 88 ? 1.060 -5.783 -10.387 1.00 94.50 88 ARG A O 1
ATOM 709 N N . VAL A 1 89 ? 1.585 -4.491 -8.617 1.00 94.06 89 VAL A N 1
ATOM 710 C CA . VAL A 1 89 ? 0.625 -3.412 -8.892 1.00 94.06 89 VAL A CA 1
ATOM 711 C C . VAL A 1 89 ? 1.221 -2.045 -8.583 1.00 94.06 89 VAL A C 1
ATOM 713 O O . VAL A 1 89 ? 2.135 -1.937 -7.772 1.00 94.06 89 VAL A O 1
ATOM 716 N N . ASN A 1 90 ? 0.722 -1.006 -9.249 1.00 92.44 90 ASN A N 1
ATOM 717 C CA . ASN A 1 90 ? 1.118 0.368 -8.943 1.00 92.44 90 ASN A CA 1
ATOM 718 C C . ASN A 1 90 ? 0.318 0.936 -7.765 1.00 92.44 90 ASN A C 1
ATOM 720 O O . ASN A 1 90 ? 0.865 1.675 -6.958 1.00 92.44 90 ASN A O 1
ATOM 724 N N . ASP A 1 91 ? -0.946 0.529 -7.642 1.00 94.00 91 ASP A N 1
ATOM 725 C CA . ASP A 1 91 ? -1.908 1.151 -6.738 1.00 94.00 91 ASP A CA 1
ATOM 726 C C . ASP A 1 91 ? -2.493 0.105 -5.783 1.00 94.00 91 ASP A C 1
ATOM 728 O O . ASP A 1 91 ? -2.879 -1.002 -6.195 1.00 94.00 91 ASP A O 1
ATOM 732 N N . LEU A 1 92 ? -2.556 0.465 -4.503 1.00 95.56 92 LEU A N 1
ATOM 733 C CA . LEU A 1 92 ? -3.263 -0.280 -3.468 1.00 95.56 92 LEU A CA 1
ATOM 734 C C . LEU A 1 92 ? -4.396 0.573 -2.904 1.00 95.56 92 LEU A C 1
ATOM 736 O O . LEU A 1 92 ? -4.233 1.766 -2.686 1.00 95.56 92 LEU A O 1
ATOM 740 N N . TYR A 1 93 ? -5.532 -0.062 -2.666 1.00 94.25 93 TYR A N 1
ATOM 741 C CA . TYR A 1 93 ? -6.765 0.567 -2.218 1.00 94.25 93 TYR A CA 1
ATOM 742 C C . TYR A 1 93 ? -7.121 0.048 -0.836 1.00 94.25 93 TYR A C 1
ATOM 744 O O . TYR A 1 93 ? -6.954 -1.148 -0.569 1.00 94.25 93 TYR A O 1
ATOM 752 N N . LEU A 1 94 ? -7.650 0.933 -0.003 1.00 92.00 94 LEU A N 1
ATOM 753 C CA . LEU A 1 94 ? -8.306 0.588 1.244 1.00 92.00 94 LEU A CA 1
ATOM 754 C C . LEU A 1 94 ? -9.796 0.855 1.048 1.00 92.00 94 LEU A C 1
ATOM 756 O O . LEU A 1 94 ? -10.193 1.964 0.720 1.00 92.00 94 LEU A O 1
ATOM 760 N N . VAL A 1 95 ? -10.599 -0.199 1.135 1.00 88.94 95 VAL A N 1
ATOM 761 C CA . VAL A 1 95 ? -12.057 -0.120 1.001 1.00 88.94 95 VAL A CA 1
ATOM 762 C C . VAL A 1 95 ? -12.671 -0.338 2.374 1.00 88.94 95 VAL A C 1
ATOM 764 O O . VAL A 1 95 ? -12.102 -1.085 3.171 1.00 88.94 95 VAL A O 1
ATOM 767 N N . ALA A 1 96 ? -13.816 0.296 2.630 1.00 80.62 96 ALA A N 1
ATOM 768 C CA . ALA A 1 96 ? -14.432 0.336 3.952 1.00 80.62 96 ALA A CA 1
ATOM 769 C C . ALA A 1 96 ? -14.631 -1.051 4.583 1.00 80.62 96 ALA A C 1
ATOM 771 O O . ALA A 1 96 ? -14.550 -1.167 5.786 1.00 80.62 96 ALA A O 1
ATOM 772 N N . ASP A 1 97 ? -14.825 -2.123 3.814 1.00 82.88 97 ASP A N 1
ATOM 773 C CA . ASP A 1 97 ? -15.039 -3.480 4.333 1.00 82.88 97 ASP A CA 1
ATOM 774 C C . ASP A 1 97 ? -13.742 -4.281 4.588 1.00 82.88 97 ASP A C 1
ATOM 776 O O . ASP A 1 97 ? -13.771 -5.518 4.595 1.00 82.88 97 ASP A O 1
ATOM 780 N N . ARG A 1 98 ? -12.583 -3.618 4.744 1.00 85.25 98 ARG A N 1
ATOM 781 C CA . ARG A 1 98 ? -11.277 -4.291 4.869 1.00 85.25 98 ARG A CA 1
ATOM 782 C C . ARG A 1 98 ? -10.307 -3.650 5.846 1.00 85.25 98 ARG A C 1
ATOM 784 O O . ARG A 1 98 ? -10.079 -2.452 5.841 1.00 85.25 98 ARG A O 1
ATOM 791 N N . ASP A 1 99 ? -9.553 -4.528 6.499 1.00 89.31 99 ASP A N 1
ATOM 792 C CA . ASP A 1 99 ? -8.451 -4.174 7.403 1.00 89.31 99 ASP A CA 1
ATOM 793 C C . ASP A 1 99 ? -7.093 -3.985 6.714 1.00 89.31 99 ASP A C 1
ATOM 795 O O . ASP A 1 99 ? -6.072 -3.775 7.372 1.00 89.31 99 ASP A O 1
ATOM 799 N N . ARG A 1 100 ? -7.024 -4.202 5.394 1.00 92.88 100 ARG A N 1
ATOM 800 C CA . ARG A 1 100 ? -5.757 -4.213 4.654 1.00 92.88 100 ARG A CA 1
ATOM 801 C C . ARG A 1 100 ? -5.904 -3.643 3.256 1.00 92.88 100 ARG A C 1
ATOM 803 O O . ARG A 1 100 ? -6.806 -4.016 2.503 1.00 92.88 100 ARG A O 1
ATOM 810 N N . LEU A 1 101 ? -4.906 -2.854 2.884 1.00 94.75 101 LEU A N 1
ATOM 811 C CA . LEU A 1 101 ? -4.645 -2.385 1.536 1.00 94.75 101 LEU A CA 1
ATOM 812 C C . LEU A 1 101 ? -4.551 -3.564 0.572 1.00 94.75 101 LEU A C 1
ATOM 814 O O . LEU A 1 101 ? -3.834 -4.534 0.813 1.00 94.75 101 LEU A O 1
ATOM 818 N N . ALA A 1 102 ? -5.234 -3.486 -0.561 1.00 95.75 102 ALA A N 1
ATOM 819 C CA . ALA A 1 102 ? -5.178 -4.530 -1.570 1.00 95.75 102 ALA A CA 1
ATOM 820 C C . ALA A 1 102 ? -5.295 -3.959 -2.982 1.00 95.75 102 ALA A C 1
ATOM 822 O O . ALA A 1 102 ? -5.671 -2.814 -3.201 1.00 95.75 102 ALA A O 1
ATOM 823 N N . CYS A 1 103 ? -4.926 -4.756 -3.984 1.00 95.75 103 CYS A N 1
ATOM 824 C CA . CYS A 1 103 ? -5.033 -4.297 -5.360 1.00 95.75 103 CYS A CA 1
ATOM 825 C C . CYS A 1 103 ? -6.492 -4.216 -5.813 1.00 95.75 103 CYS A C 1
ATOM 827 O O . CYS A 1 103 ? -7.355 -4.935 -5.306 1.00 95.75 103 CYS A O 1
ATOM 829 N N . ARG A 1 104 ? -6.723 -3.454 -6.888 1.00 94.94 104 ARG A N 1
ATOM 830 C CA . ARG A 1 104 ? -8.027 -3.314 -7.551 1.00 94.94 104 ARG A CA 1
ATOM 831 C C . ARG A 1 104 ? -8.784 -4.638 -7.718 1.00 94.94 104 ARG A C 1
ATOM 833 O O . ARG A 1 104 ? -9.973 -4.714 -7.437 1.00 94.94 104 ARG A O 1
ATOM 840 N N . LYS A 1 105 ? -8.098 -5.692 -8.184 1.00 93.75 105 LYS A N 1
ATOM 841 C CA . LYS A 1 105 ? -8.708 -7.015 -8.417 1.00 93.75 105 LYS A CA 1
ATOM 842 C C . LYS A 1 105 ? -9.159 -7.669 -7.112 1.00 93.75 105 LYS A C 1
ATOM 844 O O . LYS A 1 105 ? -10.264 -8.194 -7.055 1.00 93.75 105 LYS A O 1
ATOM 849 N N . CYS A 1 106 ? -8.324 -7.615 -6.075 1.00 94.19 106 CYS A N 1
ATOM 850 C CA . CYS A 1 106 ? -8.655 -8.165 -4.765 1.00 94.19 106 CYS A CA 1
ATOM 851 C C . CYS A 1 106 ? -9.818 -7.414 -4.126 1.00 94.19 106 CYS A C 1
ATOM 853 O O . CYS A 1 106 ? -10.688 -8.065 -3.558 1.00 94.19 106 CYS A O 1
ATOM 855 N N . CYS A 1 107 ? -9.869 -6.089 -4.277 1.00 91.31 107 CYS A N 1
ATOM 856 C CA . CYS A 1 107 ? -10.986 -5.251 -3.836 1.00 91.31 107 CYS A CA 1
ATOM 857 C C . CYS A 1 107 ? -12.223 -5.345 -4.747 1.00 91.31 107 CYS A C 1
ATOM 859 O O . CYS A 1 107 ? -13.214 -4.680 -4.488 1.00 91.31 107 CYS A O 1
ATOM 861 N N . LYS A 1 108 ? -12.187 -6.159 -5.815 1.00 91.88 108 LYS A N 1
ATOM 862 C CA . LYS A 1 108 ? -13.274 -6.304 -6.802 1.00 91.88 108 LYS A CA 1
ATOM 863 C C . LYS A 1 108 ? -13.726 -4.969 -7.421 1.00 91.88 108 LYS A C 1
ATOM 865 O O . LYS A 1 108 ? -14.861 -4.858 -7.877 1.00 91.88 108 LYS A O 1
ATOM 870 N N . LEU A 1 109 ? -12.826 -3.986 -7.486 1.00 90.19 109 LEU A N 1
ATOM 871 C CA . LEU A 1 109 ? -13.131 -2.669 -8.033 1.00 90.19 109 LEU A CA 1
ATO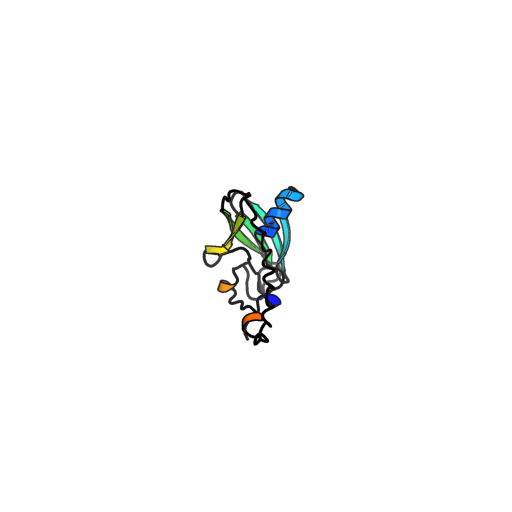M 872 C C . LEU A 1 109 ? -13.171 -2.721 -9.563 1.00 90.19 109 LEU A C 1
ATOM 874 O O . LEU A 1 109 ? -12.303 -3.318 -10.222 1.00 90.19 109 LEU A O 1
ATOM 878 N N . VAL A 1 110 ? -14.171 -2.061 -10.132 1.00 88.56 110 VAL A N 1
ATOM 879 C CA . VAL A 1 110 ? -14.360 -1.927 -11.579 1.00 88.56 110 VAL A CA 1
ATOM 880 C C . VAL A 1 110 ? -14.245 -0.464 -11.988 1.00 88.56 110 VAL A C 1
ATOM 882 O O . VAL A 1 110 ? -14.619 0.423 -11.240 1.00 88.56 110 VAL A O 1
ATOM 885 N N . TYR A 1 111 ? -13.722 -0.189 -13.181 1.00 86.31 111 TYR A N 1
ATOM 886 C CA . TYR A 1 111 ? -13.722 1.184 -13.688 1.00 86.31 111 TYR A CA 1
ATOM 887 C C . TYR A 1 111 ? -15.110 1.568 -14.180 1.00 86.31 111 TYR A C 1
ATOM 889 O O . TYR A 1 111 ? -15.703 0.835 -14.984 1.00 86.31 111 TYR A O 1
ATOM 897 N N . GLN A 1 112 ? -15.577 2.750 -13.793 1.00 79.00 112 GLN A N 1
ATOM 898 C CA . GLN A 1 112 ? -16.862 3.280 -14.242 1.00 79.00 112 GLN A CA 1
ATOM 899 C C . GLN A 1 112 ? -16.911 3.467 -15.770 1.00 79.00 112 GLN A C 1
ATOM 901 O O . GLN A 1 112 ? -17.939 3.242 -16.412 1.00 79.00 112 GLN A O 1
ATOM 906 N N . SER A 1 113 ? -15.763 3.766 -16.387 1.00 77.19 113 SER A N 1
ATOM 907 C CA . SER A 1 113 ? -15.605 3.900 -17.846 1.00 77.19 113 SER A CA 1
ATOM 908 C C . SER A 1 113 ? -15.938 2.640 -18.661 1.00 77.19 113 SER A C 1
ATOM 910 O O . SER A 1 113 ? -16.100 2.729 -19.878 1.00 77.19 113 SER A O 1
ATOM 912 N N . ARG A 1 114 ? -16.048 1.464 -18.023 1.00 70.38 114 ARG A N 1
ATOM 913 C CA . ARG A 1 114 ? -16.511 0.225 -18.674 1.00 70.38 114 ARG A CA 1
ATOM 914 C C . ARG A 1 114 ? -18.034 0.102 -18.740 1.00 70.38 114 ARG A C 1
ATOM 916 O O . ARG A 1 114 ? -18.522 -0.696 -19.532 1.00 70.38 114 ARG A O 1
ATOM 923 N N . TYR A 1 115 ? -18.760 0.867 -17.927 1.00 68.19 115 TYR A N 1
ATOM 924 C CA . TYR A 1 115 ? -20.222 0.826 -17.823 1.00 68.19 115 TYR A CA 1
ATOM 925 C C . TYR A 1 115 ? -20.910 2.003 -18.517 1.00 68.19 115 TYR A C 1
ATOM 927 O O . TYR A 1 115 ? -22.110 1.957 -18.768 1.00 68.19 115 TYR A O 1
ATOM 935 N N . THR A 1 116 ? -20.162 3.045 -18.876 1.00 60.31 116 THR A N 1
ATOM 936 C CA . THR A 1 116 ? -20.675 4.136 -19.704 1.00 60.31 116 THR A CA 1
ATOM 937 C C . THR A 1 116 ? -20.514 3.786 -21.188 1.00 60.31 116 THR A C 1
ATOM 939 O O . THR A 1 116 ? -19.388 3.548 -21.636 1.00 60.31 116 THR A O 1
ATOM 942 N N . PRO A 1 117 ? -21.597 3.760 -21.992 1.00 56.72 117 PRO A N 1
ATOM 943 C CA . PRO A 1 117 ? -21.468 3.613 -23.435 1.00 56.72 117 PRO A CA 1
ATOM 944 C C . PRO A 1 117 ? -20.666 4.801 -23.969 1.00 56.72 117 PRO A C 1
ATOM 946 O O . PRO A 1 117 ? -21.092 5.956 -23.888 1.00 56.72 117 PRO A O 1
ATOM 949 N N . GLN A 1 118 ? -19.465 4.532 -24.482 1.00 59.91 118 GLN A N 1
ATOM 950 C CA . GLN A 1 118 ? -18.637 5.578 -25.068 1.00 59.91 118 GLN A CA 1
ATOM 951 C C . GLN A 1 118 ? -19.373 6.155 -26.280 1.00 59.91 118 GLN A C 1
ATOM 953 O O . GLN A 1 118 ? -19.588 5.456 -27.270 1.00 59.91 118 GLN A O 1
ATOM 958 N N . LYS A 1 119 ? -19.729 7.448 -26.236 1.00 60.03 119 LYS A N 1
ATOM 959 C CA . LYS A 1 119 ? -20.091 8.183 -27.456 1.00 60.03 119 LYS A CA 1
ATOM 960 C C . LYS A 1 119 ? -18.948 7.987 -28.464 1.00 60.03 119 LYS A C 1
ATOM 962 O O . LYS A 1 119 ? -17.786 8.145 -28.072 1.00 60.03 119 LYS A O 1
ATOM 967 N N . PRO A 1 120 ? -19.231 7.634 -29.730 1.00 54.34 120 PRO A N 1
ATOM 968 C CA . PRO A 1 120 ? -18.192 7.312 -30.697 1.00 54.34 120 PRO A CA 1
ATOM 969 C C . PRO A 1 120 ? -17.217 8.483 -30.799 1.00 54.34 120 PRO A C 1
ATOM 971 O O . PRO A 1 120 ? -17.595 9.602 -31.157 1.00 54.34 120 PRO A O 1
ATOM 974 N N . LYS A 1 121 ? -15.948 8.236 -30.451 1.00 57.72 121 LYS A N 1
ATOM 975 C CA . LYS A 1 121 ? -14.880 9.224 -30.606 1.00 57.72 121 LYS A CA 1
ATOM 976 C C . LYS A 1 121 ? -14.803 9.572 -32.090 1.00 57.72 121 LYS A C 1
ATOM 978 O O . LYS A 1 121 ? -14.335 8.761 -32.888 1.00 57.72 121 LYS A O 1
ATOM 983 N N . ARG A 1 122 ? -15.263 10.771 -32.474 1.00 59.09 122 ARG A N 1
ATOM 984 C CA . ARG A 1 122 ? -15.025 11.336 -33.810 1.00 59.09 122 ARG A CA 1
ATOM 985 C C . ARG A 1 122 ? -13.516 11.281 -34.054 1.00 59.09 122 ARG A C 1
ATOM 987 O O . ARG A 1 122 ? -12.767 12.041 -33.444 1.00 59.09 122 ARG A O 1
ATOM 99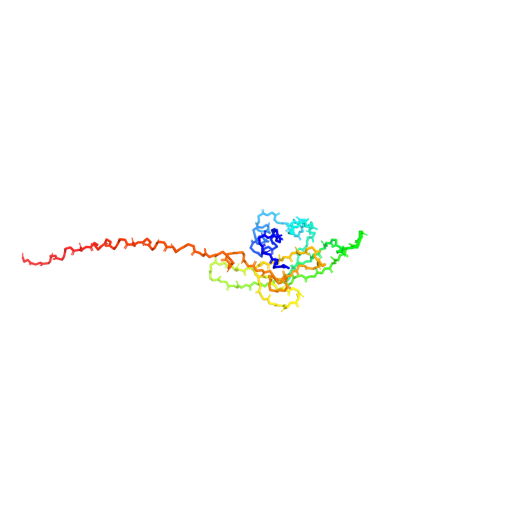4 N N . ARG A 1 123 ? -13.069 10.348 -34.905 1.00 58.72 123 ARG A N 1
ATOM 995 C CA . ARG A 1 123 ? -11.685 10.266 -35.390 1.00 58.72 123 ARG A CA 1
ATOM 996 C C . ARG A 1 123 ? -11.309 11.653 -35.910 1.00 58.72 123 ARG A C 1
ATOM 998 O O . ARG A 1 123 ? -11.778 12.054 -36.973 1.00 58.72 123 ARG A O 1
ATOM 1005 N N . ARG A 1 124 ? -10.476 12.398 -35.174 1.00 60.09 124 ARG A N 1
ATOM 1006 C CA . ARG A 1 124 ? -9.792 13.569 -35.730 1.00 60.09 124 ARG A CA 1
ATOM 1007 C C . ARG A 1 124 ? -8.934 13.039 -36.876 1.00 60.09 124 ARG A C 1
ATOM 1009 O O . ARG A 1 124 ? -7.946 12.350 -36.630 1.00 60.09 124 ARG A O 1
ATOM 1016 N N . LYS A 1 125 ? -9.358 13.287 -38.120 1.00 51.56 125 LYS A N 1
ATOM 1017 C CA . LYS A 1 125 ? -8.534 13.051 -39.307 1.00 51.56 125 LYS A CA 1
ATOM 1018 C C . LYS A 1 125 ? -7.236 13.830 -39.089 1.00 51.56 125 LYS A C 1
ATOM 1020 O O . LYS A 1 125 ? -7.252 15.056 -39.085 1.00 51.56 125 LYS A O 1
ATOM 1025 N N . ARG A 1 126 ? -6.130 13.122 -38.844 1.00 50.62 126 ARG A N 1
ATOM 1026 C CA . ARG A 1 126 ? -4.785 13.695 -38.945 1.00 50.62 126 ARG A CA 1
ATOM 1027 C C . ARG A 1 126 ? -4.644 14.149 -40.396 1.00 50.62 126 ARG A C 1
ATOM 1029 O O . ARG A 1 126 ? -4.622 13.303 -41.287 1.00 50.62 126 ARG A O 1
ATOM 1036 N N . ALA A 1 127 ? -4.628 15.458 -40.632 1.00 53.22 127 ALA A N 1
ATOM 1037 C CA . ALA A 1 127 ? -4.249 16.004 -41.923 1.00 53.22 127 ALA A CA 1
ATOM 1038 C C . ALA A 1 127 ? -2.794 15.586 -42.175 1.00 53.22 127 ALA A C 1
ATOM 1040 O O . ALA A 1 127 ? -1.880 16.051 -41.497 1.00 53.22 127 ALA A O 1
ATOM 1041 N N . GLN A 1 128 ? -2.593 14.634 -43.085 1.00 50.06 128 GLN A N 1
ATOM 1042 C CA . GLN A 1 128 ? -1.284 14.349 -43.655 1.00 50.06 128 GLN A CA 1
ATOM 1043 C C . GLN A 1 128 ? -0.908 15.558 -44.516 1.00 50.06 128 GLN A C 1
ATOM 1045 O O . GLN A 1 128 ? -1.287 15.638 -45.680 1.00 50.06 128 GLN A O 1
ATOM 1050 N N . GLN A 1 129 ? -0.205 16.531 -43.938 1.00 52.22 129 GLN A N 1
ATOM 1051 C CA . GLN A 1 129 ? 0.551 17.500 -44.724 1.00 52.22 129 GLN A CA 1
ATOM 1052 C C . GLN A 1 129 ? 1.772 16.769 -45.283 1.00 52.22 129 GLN A C 1
ATOM 1054 O O . GLN A 1 129 ? 2.805 16.630 -44.634 1.00 52.22 129 GLN A O 1
ATOM 1059 N N . SER A 1 130 ? 1.612 16.233 -46.490 1.00 46.00 130 SER A N 1
ATOM 1060 C CA . SER A 1 130 ? 2.716 15.808 -47.337 1.00 46.00 130 SER A CA 1
ATOM 1061 C C . SER A 1 130 ? 3.521 17.048 -47.730 1.00 46.00 130 SER A C 1
ATOM 1063 O O . SER A 1 130 ? 3.159 17.751 -48.676 1.00 46.00 130 SER A O 1
ATOM 1065 N N . HIS A 1 131 ? 4.608 17.333 -47.018 1.00 43.97 131 HIS A N 1
ATOM 1066 C CA . HIS A 1 131 ? 5.653 18.192 -47.560 1.00 43.97 131 HIS A CA 1
ATOM 1067 C C . HIS A 1 131 ? 6.334 17.428 -48.702 1.00 43.97 131 HIS A C 1
ATOM 1069 O O . HIS A 1 131 ? 7.170 16.557 -48.479 1.00 43.97 131 HIS A O 1
ATOM 1075 N N . ARG A 1 132 ? 5.911 17.719 -49.939 1.00 45.62 132 ARG A N 1
ATOM 1076 C CA . ARG A 1 132 ? 6.671 17.391 -51.149 1.00 45.62 132 ARG A CA 1
ATOM 1077 C C . ARG A 1 132 ? 7.965 18.210 -51.114 1.00 45.62 132 ARG A C 1
ATOM 1079 O O . ARG A 1 132 ? 7.907 19.435 -51.151 1.00 45.62 132 ARG A O 1
ATOM 1086 N N . LEU A 1 133 ? 9.109 17.537 -51.049 1.00 53.41 133 LEU A N 1
ATOM 1087 C CA . LEU A 1 133 ? 10.395 18.103 -51.457 1.00 53.41 133 LEU A CA 1
ATOM 1088 C C . LEU A 1 133 ? 10.395 18.217 -52.992 1.00 53.41 133 LEU A C 1
ATOM 1090 O O . LEU A 1 133 ? 10.082 17.222 -53.649 1.00 53.41 133 LEU A O 1
ATOM 1094 N N . PRO A 1 134 ? 10.748 19.363 -53.594 1.00 47.44 134 PRO A N 1
ATOM 1095 C CA . PRO A 1 134 ? 11.139 19.382 -54.992 1.00 47.44 134 PRO A CA 1
ATOM 1096 C C . PRO A 1 134 ? 12.563 18.827 -55.113 1.00 47.44 134 PRO A C 1
ATOM 1098 O O . PRO A 1 134 ? 13.522 19.438 -54.648 1.00 47.44 134 PRO A O 1
ATOM 1101 N N . SER A 1 135 ? 12.695 17.660 -55.742 1.00 52.94 135 SER A N 1
ATOM 1102 C CA . SER A 1 135 ? 13.957 17.209 -56.321 1.00 52.94 135 SER A CA 1
ATOM 1103 C C . SER A 1 135 ? 14.200 17.978 -57.619 1.00 52.94 135 SER A C 1
ATOM 1105 O O . SER A 1 135 ? 13.458 17.783 -58.580 1.00 52.94 135 SER A O 1
ATOM 1107 N N . LEU A 1 136 ? 15.237 18.806 -57.678 1.00 48.28 136 LEU A N 1
ATOM 1108 C CA . LEU A 1 136 ? 15.841 19.204 -58.948 1.00 48.28 136 LEU A CA 1
ATOM 1109 C C . LEU A 1 136 ? 17.362 19.143 -58.802 1.00 48.28 136 LEU A C 1
ATOM 1111 O O . LEU A 1 136 ? 17.984 20.000 -58.182 1.00 48.28 136 LEU A O 1
ATOM 1115 N N . LEU A 1 137 ? 17.923 18.069 -59.356 1.00 50.38 137 LEU A N 1
ATOM 1116 C CA . LEU A 1 137 ? 19.306 17.967 -59.804 1.00 50.38 137 LEU A CA 1
ATOM 1117 C C . LEU A 1 137 ? 19.323 18.184 -61.324 1.00 50.38 137 LEU A C 1
ATOM 1119 O O . LEU A 1 137 ? 18.422 17.701 -62.005 1.00 50.38 137 LEU A O 1
ATOM 1123 N N . ALA A 1 138 ? 20.411 18.804 -61.787 1.00 40.09 138 ALA A N 1
ATOM 1124 C CA . ALA A 1 138 ? 21.003 18.733 -63.128 1.00 40.09 138 ALA A CA 1
ATOM 1125 C C . ALA A 1 138 ? 20.217 19.350 -64.305 1.00 40.09 138 ALA A C 1
ATOM 1127 O O . ALA A 1 138 ? 19.206 18.817 -64.751 1.00 40.09 138 ALA A O 1
ATOM 1128 N N . HIS A 1 139 ? 20.744 20.432 -64.885 1.00 41.66 139 HIS A N 1
ATOM 1129 C CA . HIS A 1 139 ? 21.813 20.362 -65.890 1.00 41.66 139 HIS A CA 1
ATOM 1130 C C . HIS A 1 139 ? 22.618 21.663 -65.921 1.00 41.66 139 HIS A C 1
ATOM 1132 O O . HIS A 1 139 ? 22.007 22.729 -65.684 1.00 41.66 139 HIS A O 1
#

pLDDT: mean 80.16, std 15.53, range [40.09, 96.06]

Foldseek 3Di:
DAAAPVQLPAWPFQVVVVVCCVPPVDQWDWDDFRNWIWTWGHDPFWIWIWTDAQPDPPDIDIDTWGKDWDDDPVDIRIWTQFPPPRDTHRTWTDHNVDRDTGDCVVVSHDHPVVVDDDDPDPPPPPPPPPPDDDDDDDD

Radius of gyration: 22.6 Å; chains: 1; bounding box: 46×32×85 Å

Sequence (139 aa):
MPHFVEDAGDPLSAGWLSRRISFIWRNNGIEAVGEEEVEWTLLENGMRVTQPQFGQTGQVVQYTIQMMLTKMPQGGERWWKCPVCSSRVNDLYLVADRDRLACRKCCKLVYQSRYTPQKPKRRRKRAQQSHRLPSLLAH

Secondary structure (DSSP, 8-state):
-PPBTGGG-S-EEHHHHHHHHHHH--SEEEEEETTEEEEEEEETTEEEEEEEETTEEEEEEEEEEEEEEE--TTSPEEEEEPTTT--EESEEB--TT-SS-B-TTTTT-B-GGGTS-PPP-------------------